Protein AF-A0A2P6WB88-F1 (afdb_monomer_lite)

Secondary structure (DSSP, 8-state):
--SSSPPEEEEEEEETTEEEEEEE---S-GGGHHHHHHHHHHHHHHHHHHTT---PPP-----------SSSSTTSS-----------

Foldseek 3Di:
DDPVVPKDKDFDDDDPQDTDIDIDDDDPDPVCVVVVVVVVVVVVVVVCVVVVNDDDDDDDDDDDPPPDDPPPPPPPPDDDDDPDDDDD

Sequence (88 aa):
VLDHPKPRVRFQEFGDYSLKYELFTWIPKPIERIRARHKINRSVFKKFKEEGVEIPYPQSVLHQAHLMEKGQKDLKDSEPEDQVDNPN

Structure (mmCIF, N/CA/C/O backbone):
data_AF-A0A2P6WB88-F1
#
_entry.id   AF-A0A2P6WB88-F1
#
loop_
_atom_site.group_PDB
_atom_site.id
_atom_site.type_symbol
_atom_site.label_atom_id
_atom_site.label_alt_id
_atom_site.label_comp_id
_atom_site.label_asym_id
_atom_site.label_entity_id
_atom_site.label_seq_id
_atom_site.pdbx_PDB_ins_code
_atom_site.Cartn_x
_atom_site.Cartn_y
_atom_site.Cartn_z
_atom_site.occupancy
_atom_site.B_iso_or_equiv
_atom_site.auth_seq_id
_atom_site.auth_comp_id
_atom_site.auth_asym_id
_atom_site.auth_atom_id
_atom_site.pdbx_PDB_model_num
ATOM 1 N N . VAL A 1 1 ? 3.341 -3.629 -15.147 1.00 78.44 1 VAL A N 1
ATOM 2 C CA . VAL A 1 1 ? 3.769 -4.724 -14.250 1.00 78.44 1 VAL A CA 1
ATOM 3 C C . VAL A 1 1 ? 3.935 -5.942 -15.127 1.00 78.44 1 VAL A C 1
ATOM 5 O O . VAL A 1 1 ? 3.185 -6.038 -16.089 1.00 78.44 1 VAL A O 1
ATOM 8 N N . LEU A 1 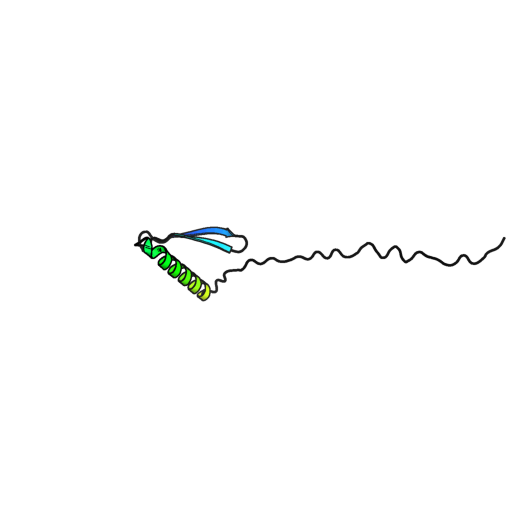2 ? 4.949 -6.764 -14.879 1.00 83.00 2 LEU A N 1
ATOM 9 C CA . LEU A 1 2 ? 5.167 -7.993 -15.637 1.00 83.00 2 LEU A CA 1
ATOM 10 C C . LEU A 1 2 ? 4.305 -9.125 -15.077 1.00 83.00 2 LEU A C 1
ATOM 12 O O . LEU A 1 2 ? 4.135 -9.221 -13.861 1.00 83.00 2 LEU A O 1
ATOM 16 N N . ASP A 1 3 ? 3.814 -9.985 -15.964 1.00 82.88 3 ASP A N 1
ATOM 17 C CA . ASP A 1 3 ? 3.058 -11.188 -15.590 1.00 82.88 3 ASP A CA 1
ATOM 18 C C . ASP A 1 3 ? 3.981 -12.334 -15.159 1.00 82.88 3 ASP A C 1
ATOM 20 O O . ASP A 1 3 ? 3.586 -13.214 -14.395 1.00 82.88 3 ASP A O 1
ATOM 24 N N . HIS A 1 4 ? 5.241 -12.284 -15.600 1.00 84.25 4 HIS A N 1
ATOM 25 C CA . HIS A 1 4 ? 6.296 -13.212 -15.222 1.00 84.25 4 HIS A CA 1
ATOM 26 C C . HIS A 1 4 ? 7.537 -12.431 -14.761 1.00 84.25 4 HIS A C 1
ATOM 28 O O . HIS A 1 4 ? 8.068 -11.630 -15.534 1.00 84.25 4 HIS A O 1
ATOM 34 N N . PRO A 1 5 ? 8.018 -12.643 -13.523 1.00 88.75 5 PRO A N 1
ATOM 35 C CA . PRO A 1 5 ? 7.418 -13.466 -12.469 1.00 88.75 5 PRO A CA 1
ATOM 36 C C . PRO A 1 5 ? 6.071 -12.905 -11.987 1.00 88.75 5 PRO A C 1
ATOM 38 O O . PRO A 1 5 ? 5.878 -11.689 -11.947 1.00 88.75 5 PRO A O 1
ATOM 41 N N . LYS A 1 6 ? 5.157 -13.797 -11.583 1.00 91.06 6 LYS A N 1
ATOM 42 C CA . LYS A 1 6 ? 3.801 -13.416 -11.169 1.00 91.06 6 LYS A CA 1
ATOM 43 C C . LYS A 1 6 ? 3.843 -12.474 -9.957 1.00 91.06 6 LYS A C 1
ATOM 45 O O . LYS A 1 6 ? 4.553 -12.779 -8.993 1.00 91.06 6 LYS A O 1
ATOM 50 N N . PRO A 1 7 ? 3.076 -11.368 -9.964 1.00 94.19 7 PRO A N 1
ATOM 51 C CA . PRO A 1 7 ? 2.854 -10.544 -8.783 1.00 94.19 7 PRO A CA 1
ATOM 52 C C . PRO A 1 7 ? 2.394 -11.371 -7.583 1.00 94.19 7 PRO A C 1
ATOM 54 O O . PRO A 1 7 ? 1.570 -12.277 -7.721 1.00 94.19 7 PRO A O 1
ATOM 57 N N . ARG A 1 8 ? 2.909 -11.051 -6.396 1.00 95.19 8 ARG A N 1
ATOM 58 C CA . ARG A 1 8 ? 2.564 -11.747 -5.151 1.00 95.19 8 ARG A CA 1
ATOM 59 C C . ARG A 1 8 ? 2.072 -10.749 -4.123 1.00 95.19 8 ARG A C 1
ATOM 61 O O . ARG A 1 8 ? 2.713 -9.725 -3.913 1.00 95.19 8 ARG A O 1
ATOM 68 N N . VAL A 1 9 ? 0.972 -11.083 -3.464 1.00 95.69 9 VAL A N 1
ATOM 69 C CA . VAL A 1 9 ? 0.464 -10.353 -2.302 1.00 95.69 9 VAL A CA 1
ATOM 70 C C . VAL A 1 9 ? 0.575 -11.260 -1.090 1.00 95.69 9 VAL A C 1
ATOM 72 O O . VAL A 1 9 ? 0.307 -12.458 -1.190 1.00 95.69 9 VAL A O 1
ATOM 75 N N . ARG A 1 10 ? 0.983 -10.699 0.044 1.00 96.44 10 ARG A N 1
ATOM 76 C CA . ARG A 1 10 ? 1.056 -11.415 1.314 1.00 96.44 10 ARG A CA 1
ATOM 77 C C . ARG A 1 10 ? 0.474 -10.553 2.425 1.00 96.44 10 ARG A C 1
ATOM 79 O O . ARG A 1 10 ? 0.831 -9.384 2.532 1.00 96.44 10 ARG A O 1
ATOM 86 N N . PHE A 1 11 ? -0.396 -11.141 3.240 1.00 96.38 11 PHE A N 1
ATOM 87 C CA . PHE A 1 11 ? -0.777 -10.562 4.525 1.00 96.38 11 PHE A CA 1
ATOM 88 C C . PHE A 1 11 ? 0.408 -10.677 5.482 1.00 96.38 11 PHE A C 1
ATOM 90 O O . PHE A 1 11 ? 0.973 -11.761 5.629 1.00 96.38 11 PHE A O 1
ATOM 97 N N . GLN A 1 12 ? 0.813 -9.557 6.067 1.00 95.38 12 GLN A N 1
ATOM 98 C CA . GLN A 1 12 ? 1.958 -9.496 6.960 1.00 95.38 12 GLN A CA 1
ATOM 99 C C . GLN A 1 12 ? 1.507 -9.646 8.411 1.00 95.38 12 GLN A C 1
ATOM 101 O O . GLN A 1 12 ? 1.913 -10.589 9.080 1.00 95.38 12 GLN A O 1
ATOM 106 N N . GLU A 1 13 ? 0.659 -8.731 8.878 1.00 96.12 13 GLU A N 1
ATOM 107 C CA . GLU A 1 13 ? 0.214 -8.662 10.270 1.00 96.12 13 GLU A CA 1
ATOM 108 C C . GLU A 1 13 ? -1.015 -7.755 10.423 1.00 96.12 13 GLU A C 1
ATOM 110 O O . GLU A 1 13 ? -1.354 -6.961 9.534 1.00 96.12 13 GLU A O 1
ATOM 115 N N . PHE A 1 14 ? -1.650 -7.843 11.591 1.00 93.81 14 PHE A N 1
ATOM 116 C CA . PHE A 1 14 ? -2.569 -6.819 12.077 1.00 93.81 14 PHE A CA 1
ATOM 117 C C . PHE A 1 14 ? -1.745 -5.650 12.635 1.00 93.81 14 PHE A C 1
ATOM 119 O O . PHE A 1 14 ? -0.888 -5.853 13.490 1.00 93.81 14 PHE A O 1
ATOM 126 N N . GLY A 1 15 ? -1.978 -4.439 12.134 1.00 88.50 15 GLY A N 1
ATOM 127 C CA . GLY A 1 15 ? -1.479 -3.204 12.736 1.00 88.50 15 GLY A CA 1
ATOM 128 C C . GLY A 1 15 ? -2.538 -2.561 13.630 1.00 88.50 15 GLY A C 1
ATOM 129 O O . GLY A 1 15 ? -3.714 -2.898 13.523 1.00 88.50 15 GLY A O 1
ATOM 130 N N . ASP A 1 16 ? -2.128 -1.582 14.438 1.00 85.19 16 ASP A N 1
ATOM 131 C CA . ASP A 1 16 ? -2.959 -0.939 15.474 1.00 85.19 16 ASP A CA 1
ATOM 132 C C . ASP A 1 16 ? -4.357 -0.517 14.994 1.00 85.19 16 ASP A C 1
ATOM 134 O O . ASP A 1 16 ? -5.341 -0.675 15.708 1.00 85.19 16 ASP A O 1
ATOM 138 N N . TYR A 1 17 ? -4.450 -0.040 13.750 1.00 87.00 17 TYR A N 1
ATOM 139 C CA . TYR A 1 17 ? -5.708 0.311 13.090 1.00 87.00 17 TYR A CA 1
ATOM 140 C C . TYR A 1 17 ? -5.710 -0.132 11.622 1.00 87.00 17 TYR A C 1
ATOM 142 O O . TYR A 1 17 ? -6.226 0.575 10.771 1.00 87.00 17 TYR A O 1
ATOM 150 N N . SER A 1 18 ? -5.044 -1.231 11.249 1.00 88.88 18 SER A N 1
ATOM 151 C CA . SER A 1 18 ? -4.946 -1.612 9.826 1.00 88.88 18 SER A CA 1
ATOM 152 C C . SER A 1 18 ? -4.637 -3.089 9.598 1.00 88.88 18 SER A C 1
ATOM 154 O O . SER A 1 18 ? -4.097 -3.767 10.464 1.00 88.88 18 SER A O 1
ATOM 156 N N . LEU A 1 19 ? -4.919 -3.584 8.392 1.00 91.19 19 LEU A N 1
ATOM 157 C CA . LEU A 1 19 ? -4.376 -4.851 7.899 1.00 91.19 19 LEU A CA 1
ATOM 158 C C . LEU A 1 19 ? -3.172 -4.553 7.008 1.00 91.19 19 LEU A C 1
ATOM 160 O O . LEU A 1 19 ? -3.314 -3.878 5.984 1.00 91.19 19 LEU A O 1
ATOM 164 N N . LYS A 1 20 ? -1.986 -5.051 7.369 1.00 93.50 20 LYS A N 1
ATOM 165 C CA . LYS A 1 20 ? -0.775 -4.808 6.579 1.00 93.50 20 LYS A CA 1
ATOM 166 C C . LYS A 1 20 ? -0.615 -5.879 5.508 1.00 93.50 20 LYS A C 1
ATOM 168 O O . LYS A 1 20 ? -0.502 -7.066 5.808 1.00 93.50 20 LYS A O 1
ATOM 173 N N . TYR A 1 21 ? -0.565 -5.441 4.254 1.00 94.81 21 TYR A N 1
ATOM 174 C CA . TYR A 1 21 ? -0.287 -6.287 3.098 1.00 94.81 21 TYR A CA 1
ATOM 175 C C . TYR A 1 21 ? 0.964 -5.807 2.367 1.00 94.81 21 TYR A C 1
ATOM 177 O O . TYR A 1 21 ? 1.144 -4.611 2.134 1.00 94.81 21 TYR A O 1
ATOM 185 N N . GLU A 1 22 ? 1.785 -6.753 1.927 1.00 95.25 22 GLU A N 1
ATOM 186 C CA . GLU A 1 22 ? 2.914 -6.504 1.036 1.00 95.25 22 GLU A CA 1
ATOM 187 C C . GLU A 1 22 ? 2.576 -6.961 -0.382 1.00 95.25 22 GLU A C 1
ATOM 189 O O . GLU A 1 22 ? 2.103 -8.080 -0.590 1.00 95.25 22 GLU A O 1
ATOM 194 N N . LEU A 1 23 ? 2.864 -6.108 -1.367 1.00 95.12 23 LEU A N 1
ATOM 195 C CA . LEU A 1 23 ? 2.719 -6.414 -2.787 1.00 95.12 23 LEU A CA 1
ATOM 196 C C . LEU A 1 23 ? 4.097 -6.419 -3.461 1.00 95.12 23 LEU A C 1
ATOM 198 O O . LEU A 1 23 ? 4.736 -5.380 -3.630 1.00 95.12 23 LEU A O 1
ATOM 202 N N . PHE A 1 24 ? 4.516 -7.596 -3.913 1.00 94.50 24 PHE A N 1
ATOM 203 C CA . PHE A 1 24 ? 5.727 -7.806 -4.696 1.00 94.50 24 PHE A CA 1
ATOM 204 C C . PHE A 1 24 ? 5.374 -7.856 -6.180 1.00 94.50 24 PHE A C 1
ATOM 206 O O . PHE A 1 24 ? 4.609 -8.714 -6.622 1.00 94.50 24 PHE A O 1
ATOM 213 N N . THR A 1 25 ? 5.945 -6.940 -6.963 1.00 94.06 25 THR A N 1
ATOM 214 C CA . THR A 1 25 ? 5.757 -6.891 -8.418 1.00 94.06 25 THR A CA 1
ATOM 215 C C . THR A 1 25 ? 7.071 -6.678 -9.142 1.00 94.06 25 THR A C 1
ATOM 217 O O . THR A 1 25 ? 7.995 -6.057 -8.613 1.00 94.06 25 THR A O 1
ATOM 220 N N . TRP A 1 26 ? 7.120 -7.154 -10.382 1.00 93.88 26 TRP A N 1
ATOM 221 C CA . TRP A 1 26 ? 8.250 -6.957 -11.276 1.00 93.88 26 TRP A CA 1
ATOM 222 C C . TRP A 1 26 ? 7.917 -5.892 -12.317 1.00 93.88 26 TRP A C 1
ATOM 224 O O . TRP A 1 26 ? 6.803 -5.822 -12.850 1.00 93.88 26 TRP A O 1
ATOM 234 N N . ILE A 1 27 ? 8.894 -5.030 -12.581 1.00 93.69 27 ILE A N 1
ATOM 235 C CA . ILE A 1 27 ? 8.801 -3.953 -13.566 1.00 93.69 27 ILE A CA 1
ATOM 236 C C . ILE A 1 27 ? 9.878 -4.156 -14.634 1.00 93.69 27 ILE A C 1
ATOM 238 O O . ILE A 1 27 ? 10.971 -4.610 -14.298 1.00 93.69 27 ILE A O 1
ATOM 242 N N . PRO A 1 28 ? 9.598 -3.809 -15.900 1.00 8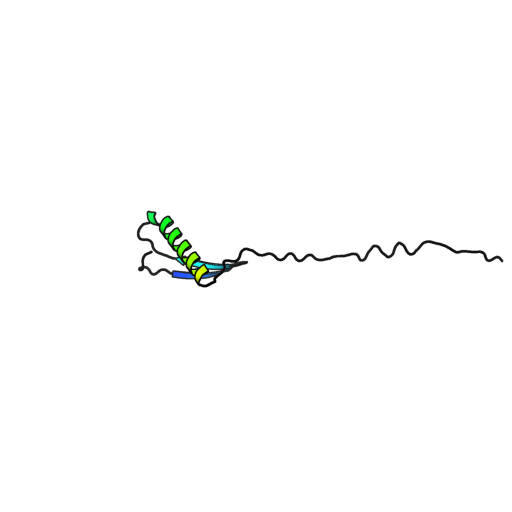9.44 28 PRO A N 1
ATOM 243 C CA . PRO A 1 28 ? 10.528 -4.054 -17.001 1.00 89.44 28 PRO A CA 1
ATOM 244 C C . PRO A 1 28 ? 11.802 -3.212 -16.897 1.00 89.44 28 PRO A C 1
ATOM 246 O O . PRO A 1 28 ? 12.880 -3.679 -17.247 1.00 89.44 28 PRO A O 1
ATOM 249 N N . LYS A 1 29 ? 11.690 -1.963 -16.429 1.00 93.69 29 LYS A N 1
ATOM 250 C CA . LYS A 1 29 ? 12.814 -1.027 -16.329 1.00 93.69 29 LYS A CA 1
ATOM 251 C C . LYS A 1 29 ? 12.817 -0.335 -14.966 1.00 93.69 29 LYS A C 1
ATOM 253 O O . LYS A 1 29 ? 11.771 0.175 -14.558 1.00 93.69 29 LYS A O 1
ATOM 258 N N . PRO A 1 30 ? 13.971 -0.223 -14.283 1.00 91.62 30 PRO A N 1
ATOM 259 C CA . PRO A 1 30 ? 14.060 0.454 -12.988 1.00 91.62 30 PRO A CA 1
ATOM 260 C C . PRO A 1 30 ? 13.560 1.903 -13.008 1.00 91.62 30 PRO A C 1
ATOM 262 O O . PRO A 1 30 ? 12.937 2.346 -12.045 1.00 91.62 30 PRO A O 1
ATOM 265 N N . ILE A 1 31 ? 13.766 2.621 -14.118 1.00 96.00 31 ILE A N 1
ATOM 266 C CA . ILE A 1 31 ? 13.348 4.023 -14.266 1.00 96.00 31 ILE A CA 1
ATOM 267 C C . ILE A 1 31 ? 11.823 4.207 -14.232 1.00 96.00 31 ILE A C 1
ATOM 269 O O . ILE A 1 31 ? 11.322 5.271 -13.882 1.00 96.00 31 ILE A O 1
ATOM 273 N N . GLU A 1 32 ? 11.056 3.153 -14.518 1.00 93.94 32 GLU A N 1
ATOM 274 C CA . GLU A 1 32 ? 9.593 3.190 -14.485 1.00 93.94 32 GLU A CA 1
ATOM 275 C C . GLU A 1 32 ? 9.016 2.937 -13.087 1.00 93.94 32 GLU A C 1
ATOM 277 O O . GLU A 1 32 ? 7.800 3.031 -12.902 1.00 93.94 32 GLU A O 1
ATOM 282 N N . ARG A 1 33 ? 9.858 2.640 -12.086 1.00 94.44 33 ARG A N 1
ATOM 283 C CA . ARG A 1 33 ? 9.436 2.248 -10.731 1.00 94.44 33 ARG A CA 1
ATOM 284 C C . ARG A 1 33 ? 8.432 3.216 -10.119 1.00 94.44 33 ARG A C 1
ATOM 286 O O . ARG A 1 33 ? 7.405 2.778 -9.603 1.00 94.44 33 ARG A O 1
ATOM 293 N N . ILE A 1 34 ? 8.704 4.518 -10.192 1.00 96.00 34 ILE A N 1
ATOM 294 C CA . ILE A 1 34 ? 7.842 5.554 -9.604 1.00 96.00 34 ILE A CA 1
ATOM 295 C C . ILE A 1 34 ? 6.468 5.545 -10.284 1.00 96.00 34 ILE A C 1
ATOM 297 O O . ILE A 1 34 ? 5.434 5.493 -9.616 1.00 96.00 34 ILE A O 1
ATOM 301 N N . ARG A 1 35 ? 6.450 5.518 -11.622 1.00 95.50 35 ARG A N 1
ATOM 302 C CA . ARG A 1 35 ? 5.212 5.512 -12.411 1.00 95.50 35 ARG A CA 1
ATOM 303 C C . ARG A 1 35 ? 4.406 4.235 -12.185 1.00 95.50 35 ARG A C 1
ATOM 305 O O . ARG A 1 35 ? 3.183 4.305 -12.070 1.00 95.50 35 ARG A O 1
ATOM 312 N N . ALA A 1 36 ? 5.074 3.086 -12.111 1.00 95.06 36 ALA A N 1
ATOM 313 C CA . ALA A 1 36 ? 4.445 1.806 -11.814 1.00 95.06 36 ALA A CA 1
ATOM 314 C C . ALA A 1 36 ? 3.809 1.817 -10.418 1.00 95.06 36 ALA A C 1
ATOM 316 O O . ALA A 1 36 ? 2.621 1.527 -10.302 1.00 95.06 36 ALA A O 1
ATOM 317 N N . ARG A 1 37 ? 4.550 2.246 -9.385 1.00 95.38 37 ARG A N 1
ATOM 318 C CA . ARG A 1 37 ? 4.040 2.358 -8.009 1.00 95.38 37 ARG A CA 1
ATOM 319 C C . ARG A 1 37 ? 2.824 3.276 -7.927 1.00 95.38 37 ARG A C 1
ATOM 321 O O . ARG A 1 37 ? 1.816 2.896 -7.342 1.00 95.38 37 ARG A O 1
ATOM 328 N N . HIS A 1 38 ? 2.887 4.448 -8.555 1.00 96.75 38 HIS A N 1
ATOM 329 C CA . HIS A 1 38 ? 1.764 5.382 -8.580 1.00 96.75 38 HIS A CA 1
ATOM 330 C C . HIS A 1 38 ? 0.517 4.768 -9.237 1.00 96.75 38 HIS A C 1
ATOM 332 O O . HIS A 1 38 ? -0.577 4.849 -8.681 1.00 96.75 38 HIS A O 1
ATOM 338 N N . LYS A 1 39 ? 0.672 4.115 -10.398 1.00 95.94 39 LYS A N 1
ATOM 339 C CA . LYS A 1 39 ? -0.444 3.446 -11.087 1.00 95.94 39 LYS A CA 1
ATOM 340 C C . LYS A 1 39 ? -1.061 2.340 -10.232 1.00 95.94 39 LYS A C 1
ATOM 342 O O . LYS A 1 39 ? -2.282 2.295 -10.115 1.00 95.94 39 LYS 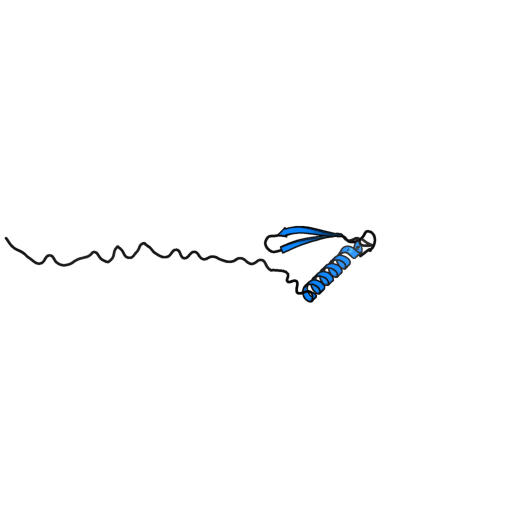A O 1
ATOM 347 N N . ILE A 1 40 ? -0.226 1.498 -9.623 1.00 95.38 40 ILE A N 1
ATOM 348 C CA . ILE A 1 40 ? -0.667 0.414 -8.739 1.00 95.38 40 ILE A CA 1
ATOM 349 C C . ILE A 1 40 ? -1.450 0.994 -7.561 1.00 95.38 40 ILE A C 1
ATOM 351 O O . ILE A 1 40 ? -2.619 0.661 -7.397 1.00 95.38 40 ILE A O 1
ATOM 355 N N . ASN A 1 41 ? -0.867 1.925 -6.803 1.00 95.44 41 ASN A N 1
ATOM 356 C CA . ASN A 1 41 ? -1.517 2.507 -5.627 1.00 95.44 41 ASN A CA 1
ATOM 357 C C . ASN A 1 41 ? -2.853 3.168 -5.975 1.00 95.44 41 ASN A C 1
ATOM 359 O O . ASN A 1 41 ? -3.842 2.966 -5.277 1.00 95.44 41 ASN A O 1
ATOM 363 N N . ARG A 1 42 ? -2.910 3.911 -7.088 1.00 96.56 42 ARG A N 1
ATOM 364 C CA . ARG A 1 42 ? -4.153 4.539 -7.545 1.00 96.56 42 ARG A CA 1
ATOM 365 C C . ARG A 1 42 ? -5.208 3.504 -7.938 1.00 96.56 42 ARG A C 1
ATOM 367 O O . ARG A 1 42 ? -6.382 3.708 -7.646 1.00 96.56 42 ARG A O 1
ATOM 374 N N . SER A 1 43 ? -4.805 2.408 -8.586 1.00 95.81 43 SER A N 1
ATOM 375 C CA . SER A 1 43 ? -5.723 1.319 -8.940 1.00 95.81 43 SER A CA 1
ATOM 376 C C . SER A 1 43 ? -6.258 0.585 -7.711 1.00 95.81 43 SER A C 1
ATOM 378 O O . SER A 1 43 ? -7.459 0.351 -7.636 1.00 95.81 43 SER A O 1
ATOM 380 N N . VAL A 1 44 ? -5.400 0.313 -6.721 1.00 94.75 44 VAL A N 1
ATOM 381 C CA . VAL A 1 44 ? -5.787 -0.311 -5.449 1.00 94.75 44 VAL A CA 1
ATOM 382 C C . VAL A 1 44 ? -6.767 0.588 -4.707 1.00 94.75 44 VAL A C 1
ATOM 384 O O . VAL A 1 44 ? -7.845 0.137 -4.348 1.00 94.75 44 VAL A O 1
ATOM 387 N N . PHE A 1 45 ? -6.449 1.877 -4.567 1.00 94.19 45 PHE A N 1
ATOM 388 C CA . PHE A 1 45 ? -7.329 2.842 -3.911 1.00 94.19 45 PHE A CA 1
ATOM 389 C C . PHE A 1 45 ? -8.698 2.948 -4.594 1.00 94.19 45 PHE A C 1
ATOM 391 O O . PHE A 1 45 ? -9.730 2.924 -3.929 1.00 94.19 45 PHE A O 1
ATOM 398 N N . LYS A 1 46 ? -8.720 3.028 -5.932 1.00 96.06 46 LYS A N 1
ATOM 399 C CA . LYS A 1 46 ? -9.974 3.057 -6.693 1.00 96.06 46 LYS A CA 1
ATOM 400 C C . LYS A 1 46 ? -10.789 1.784 -6.454 1.00 96.06 46 LYS A C 1
ATOM 402 O O . LYS A 1 46 ? -11.982 1.886 -6.199 1.00 96.06 46 LYS A O 1
ATOM 407 N N . LYS A 1 47 ? -10.146 0.613 -6.494 1.00 96.56 47 LYS A N 1
ATOM 408 C CA . LYS A 1 47 ? -10.831 -0.666 -6.300 1.00 96.56 47 LYS A CA 1
ATOM 409 C C . LYS A 1 47 ? -11.344 -0.835 -4.872 1.00 96.56 47 LYS A C 1
ATOM 411 O O . LYS A 1 47 ? -12.468 -1.270 -4.694 1.00 96.56 47 LYS A O 1
ATOM 416 N N . PHE A 1 48 ? -10.577 -0.414 -3.869 1.00 95.38 48 PHE A N 1
ATOM 417 C CA . PHE A 1 48 ? -11.037 -0.393 -2.479 1.00 95.38 48 PHE A CA 1
ATOM 418 C C . PHE A 1 48 ? -12.286 0.467 -2.322 1.00 95.38 48 PHE A C 1
ATOM 420 O O . PHE A 1 48 ? -13.265 0.010 -1.746 1.00 95.38 48 PHE A O 1
ATOM 427 N N . LYS A 1 49 ? -12.301 1.658 -2.929 1.00 94.62 49 LYS A N 1
ATOM 428 C CA . LYS A 1 49 ? -13.483 2.521 -2.913 1.00 94.62 49 LYS A CA 1
ATOM 429 C C . LYS A 1 49 ? -14.700 1.880 -3.592 1.00 94.62 49 LYS A C 1
ATOM 431 O O . LYS A 1 49 ? -15.805 2.018 -3.085 1.00 94.62 49 LYS A O 1
ATOM 436 N N . GLU A 1 50 ? -14.509 1.208 -4.728 1.00 96.94 50 GLU A N 1
ATOM 437 C CA . GLU A 1 50 ? -15.584 0.496 -5.441 1.00 96.94 50 GLU A CA 1
ATOM 438 C C . GLU A 1 50 ? -16.163 -0.667 -4.627 1.00 96.94 50 GLU A C 1
ATOM 440 O O . GLU A 1 50 ? -17.370 -0.875 -4.645 1.00 96.94 50 GLU A O 1
ATOM 445 N N . GLU A 1 51 ? -15.316 -1.396 -3.902 1.00 96.94 51 GLU A N 1
ATOM 446 C CA . GLU A 1 51 ? -15.714 -2.535 -3.063 1.00 96.94 51 GLU A CA 1
ATOM 447 C C . GLU A 1 51 ? -16.161 -2.115 -1.647 1.00 96.94 51 GLU A C 1
ATOM 449 O O . GLU A 1 51 ? -16.433 -2.968 -0.807 1.00 96.94 51 GLU A O 1
ATOM 454 N N . GLY A 1 52 ? -16.210 -0.811 -1.345 1.00 95.38 52 GLY A N 1
ATOM 455 C CA . GLY A 1 52 ? -16.588 -0.308 -0.019 1.00 95.38 52 GLY A CA 1
ATOM 456 C C . GLY A 1 52 ? -15.554 -0.569 1.084 1.00 95.38 52 GLY A C 1
ATOM 457 O O . GLY A 1 52 ? -15.884 -0.501 2.265 1.00 95.38 52 GLY A O 1
ATOM 458 N N . VAL A 1 53 ? -14.301 -0.858 0.725 1.00 93.31 53 VAL A N 1
ATOM 459 C CA . VAL A 1 53 ? -13.190 -1.004 1.674 1.00 93.31 53 VAL A CA 1
ATOM 460 C C . VAL A 1 53 ? -12.707 0.386 2.087 1.00 93.31 53 VAL A C 1
ATOM 462 O O . VAL A 1 53 ? -12.040 1.087 1.321 1.00 93.31 53 VAL A O 1
ATOM 465 N N . GLU A 1 54 ? -13.041 0.785 3.311 1.00 87.81 54 GLU A N 1
ATOM 466 C CA . GLU A 1 54 ? -12.570 2.028 3.918 1.00 87.81 54 GLU A CA 1
ATOM 467 C C . GLU A 1 54 ? -11.175 1.844 4.534 1.00 87.81 54 GLU A C 1
ATOM 469 O O . GLU A 1 54 ? -10.884 0.825 5.162 1.00 87.81 54 GLU A O 1
ATOM 474 N N . ILE A 1 55 ? -10.292 2.831 4.343 1.00 85.06 55 ILE A N 1
ATOM 475 C CA . ILE A 1 55 ? -8.988 2.867 5.012 1.00 85.06 55 ILE A CA 1
ATOM 476 C C . ILE A 1 55 ? -9.174 3.663 6.306 1.00 85.06 55 ILE A C 1
ATOM 478 O O . ILE A 1 55 ? -9.360 4.880 6.228 1.00 85.06 55 ILE A O 1
ATOM 482 N N . PRO A 1 56 ? -9.133 3.009 7.475 1.00 83.44 56 PRO A N 1
ATOM 483 C CA . PRO A 1 56 ? -9.389 3.676 8.742 1.00 83.44 56 PRO A CA 1
ATOM 484 C C . PRO A 1 56 ? -8.290 4.695 9.062 1.00 83.44 56 PRO A C 1
ATOM 486 O O . PRO A 1 56 ? -7.096 4.452 8.865 1.00 83.44 56 PRO A O 1
ATOM 489 N N . TYR A 1 57 ? -8.704 5.834 9.608 1.00 80.31 57 TYR A N 1
ATOM 490 C CA . TYR A 1 57 ? -7.803 6.725 10.330 1.00 80.31 57 TYR A CA 1
ATOM 491 C C . TYR A 1 57 ? -7.581 6.181 11.749 1.00 80.31 57 TYR A C 1
ATOM 493 O O . TYR A 1 57 ? -8.486 5.542 12.289 1.00 80.31 57 TYR A O 1
ATOM 501 N N . PRO A 1 58 ? -6.421 6.431 12.382 1.00 82.25 58 PRO A N 1
ATOM 502 C CA . PRO A 1 58 ? -6.232 6.103 13.791 1.00 82.25 58 PRO A CA 1
ATOM 503 C C . PRO A 1 58 ? -7.322 6.764 14.641 1.00 82.25 58 PRO A C 1
ATOM 505 O O . PRO A 1 58 ? -7.488 7.985 14.594 1.00 82.25 58 PRO A O 1
ATOM 508 N N . GLN A 1 59 ? -8.069 5.966 15.401 1.00 75.00 59 GLN A N 1
ATOM 509 C CA . GLN A 1 59 ? -9.116 6.448 16.298 1.00 75.00 59 GLN A CA 1
ATOM 510 C C . GLN A 1 59 ? -8.753 6.084 17.732 1.00 75.00 59 GLN A C 1
ATOM 512 O O . GLN A 1 59 ? -8.576 4.913 18.049 1.00 75.00 59 GLN A O 1
ATOM 517 N N . SER A 1 60 ? -8.691 7.084 18.607 1.00 80.88 60 SER A N 1
ATOM 518 C CA . SER A 1 60 ? -8.500 6.879 20.042 1.00 80.88 60 SER A CA 1
ATOM 519 C C . SER A 1 60 ? -9.756 7.317 20.782 1.00 80.88 60 SER A C 1
ATOM 521 O O . SER A 1 60 ? -10.250 8.424 20.569 1.00 80.88 60 SER A O 1
ATOM 523 N N . VAL A 1 61 ? -10.261 6.466 21.673 1.00 82.56 61 VAL A N 1
ATOM 524 C CA . VAL A 1 61 ? -11.364 6.818 22.574 1.00 82.56 61 VAL A CA 1
ATOM 525 C C . VAL A 1 61 ? -10.771 7.363 23.869 1.00 82.56 61 VAL A C 1
ATOM 527 O O . VAL A 1 61 ? -10.043 6.656 24.565 1.00 82.56 61 VAL A O 1
ATOM 530 N N . LEU A 1 62 ? -11.077 8.618 24.205 1.00 85.75 62 LEU A N 1
ATOM 531 C CA . LEU A 1 62 ? -10.701 9.196 25.493 1.00 85.75 62 LEU A CA 1
ATOM 532 C C . LEU A 1 62 ? -11.717 8.761 26.553 1.00 85.75 62 LEU A C 1
ATOM 534 O O . LEU A 1 62 ? -12.860 9.213 26.544 1.00 85.75 62 LEU A O 1
ATOM 538 N N . HIS A 1 63 ? -11.301 7.899 27.479 1.00 82.81 63 HIS A N 1
ATOM 539 C CA . HIS A 1 63 ? -12.108 7.596 28.655 1.00 82.81 63 HIS A CA 1
ATOM 540 C C . HIS A 1 63 ? -11.795 8.610 29.758 1.00 82.81 63 HIS A C 1
ATOM 542 O O . HIS A 1 63 ? -10.738 8.557 30.385 1.00 82.81 63 HIS A O 1
ATOM 548 N N . GLN A 1 64 ? -12.700 9.564 29.977 1.00 80.62 64 GLN A N 1
ATOM 549 C CA . GLN A 1 64 ? -12.558 10.536 31.053 1.00 80.62 64 GLN A CA 1
ATOM 550 C C . GLN A 1 64 ? -13.051 9.899 32.357 1.00 80.62 64 GLN A C 1
ATOM 552 O O . GLN A 1 64 ? -14.252 9.783 32.591 1.00 80.62 64 GLN A O 1
ATOM 557 N N . ALA A 1 65 ? -12.116 9.455 33.199 1.00 75.38 65 ALA A N 1
ATOM 558 C CA . ALA A 1 65 ? -12.441 8.992 34.540 1.00 75.38 65 ALA A CA 1
ATOM 559 C C . ALA A 1 65 ? -12.933 10.189 35.368 1.00 75.38 65 ALA A C 1
ATOM 561 O O . ALA A 1 65 ? -12.162 11.080 35.725 1.00 75.38 65 ALA A O 1
ATOM 562 N N . HIS A 1 66 ? -14.233 10.229 35.647 1.00 68.94 66 HIS A N 1
ATOM 563 C CA . HIS A 1 66 ? -14.828 11.216 36.536 1.00 68.94 66 HIS A CA 1
ATOM 564 C C . HIS A 1 66 ? -14.541 10.816 37.986 1.00 68.94 66 HIS A C 1
ATOM 566 O O . HIS A 1 66 ? -15.314 10.104 38.622 1.00 68.94 66 HIS A O 1
ATOM 572 N N . LEU A 1 67 ? -13.392 11.241 38.505 1.00 66.62 67 LEU A N 1
ATOM 573 C CA . LEU A 1 67 ? -13.127 11.212 39.938 1.00 66.62 67 LEU A CA 1
ATOM 574 C C . LEU A 1 67 ? -13.733 12.482 40.543 1.00 66.62 67 LEU A C 1
ATOM 576 O O . LEU A 1 67 ? -13.042 13.489 40.669 1.00 66.62 67 LEU A O 1
ATOM 580 N N . MET A 1 68 ? -15.027 12.456 40.876 1.00 56.06 68 MET A N 1
ATOM 581 C CA . MET A 1 68 ? -15.620 13.509 41.704 1.00 56.06 68 MET A CA 1
ATOM 582 C C . MET A 1 68 ? -15.762 13.092 43.165 1.00 56.06 68 MET A C 1
ATOM 584 O O . MET A 1 68 ? -16.423 12.116 43.510 1.00 56.06 68 MET A O 1
ATOM 588 N N . GLU A 1 69 ? -15.080 13.896 43.984 1.00 56.38 69 GLU A N 1
ATOM 589 C CA . GLU A 1 69 ? -15.564 14.516 45.219 1.00 56.38 69 GLU A CA 1
ATOM 590 C C . GLU A 1 69 ? -16.183 13.598 46.278 1.00 56.38 69 GLU A C 1
ATOM 592 O O . GLU A 1 69 ? -17.396 13.513 46.439 1.00 56.38 69 GLU A O 1
ATOM 597 N N . LYS A 1 70 ? -15.330 13.004 47.116 1.00 47.19 70 LYS A N 1
ATOM 598 C CA . LYS A 1 70 ? -15.745 12.419 48.402 1.00 47.19 70 LYS A CA 1
ATOM 599 C C . LYS A 1 70 ? -15.165 13.130 49.634 1.00 47.19 70 LYS A C 1
ATOM 601 O O . LYS A 1 70 ? -15.013 12.497 50.665 1.00 47.19 70 LYS A O 1
ATOM 606 N N . GLY A 1 71 ? -14.823 14.422 49.557 1.00 48.41 71 GLY A N 1
ATOM 607 C CA . GLY A 1 71 ? -14.010 15.048 50.617 1.00 48.41 71 GLY A CA 1
ATOM 608 C C . GLY A 1 71 ? -14.377 16.442 51.126 1.00 48.41 71 GLY A C 1
ATOM 609 O O . GLY A 1 71 ? -13.563 17.003 51.847 1.00 48.41 71 GLY A O 1
ATOM 610 N N . GLN A 1 72 ? -15.516 17.047 50.767 1.00 49.50 72 GLN A N 1
ATOM 611 C CA . GLN A 1 72 ? -15.798 18.443 51.176 1.00 49.50 72 GLN A CA 1
ATOM 612 C C . GLN A 1 72 ? -17.178 18.709 51.801 1.00 49.50 72 GLN A C 1
ATOM 614 O O . GLN A 1 72 ? -17.517 19.871 52.016 1.00 49.50 72 GLN A O 1
ATOM 619 N N . LYS A 1 73 ? -17.969 17.681 52.145 1.00 45.38 73 LYS A N 1
ATOM 620 C CA . LYS A 1 73 ? -19.249 17.886 52.857 1.00 45.38 73 LYS A CA 1
ATOM 621 C C . LYS A 1 73 ? -19.188 17.709 54.376 1.00 45.38 73 LYS A C 1
ATOM 623 O O . LYS A 1 73 ? -20.091 18.188 55.045 1.00 45.38 73 LYS A O 1
ATOM 628 N N . ASP A 1 74 ? -18.109 17.163 54.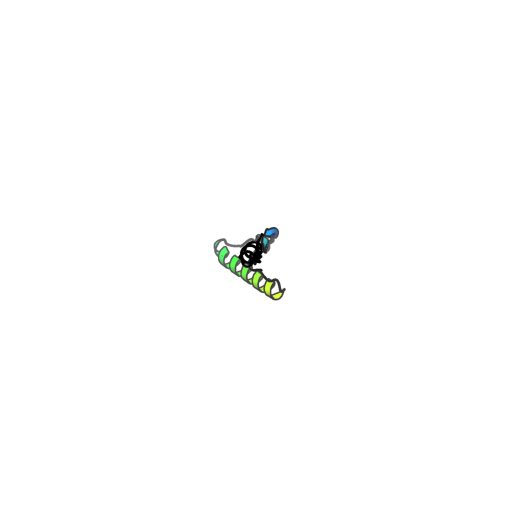929 1.00 49.75 74 ASP A N 1
ATOM 629 C CA . ASP A 1 74 ? -18.103 16.758 56.345 1.00 49.75 74 ASP A CA 1
ATOM 630 C C . ASP A 1 74 ? -17.601 17.851 57.314 1.00 49.75 74 ASP A C 1
ATOM 632 O O . ASP A 1 74 ? -17.521 17.610 58.512 1.00 49.75 74 ASP A O 1
ATOM 636 N N . LEU A 1 75 ? -17.258 19.055 56.825 1.00 49.59 75 LEU A N 1
ATOM 637 C CA . LEU A 1 75 ? -16.667 20.129 57.649 1.00 49.59 75 LEU A CA 1
ATOM 638 C C . LEU A 1 75 ? -17.565 21.370 57.827 1.00 49.59 75 LEU A C 1
ATOM 640 O O . LEU A 1 75 ? -17.105 22.372 58.360 1.00 49.59 75 LEU A O 1
ATOM 644 N N . LYS A 1 76 ? -18.827 21.352 57.371 1.00 47.22 76 LYS A N 1
ATOM 645 C CA . LYS A 1 76 ? -19.741 22.507 57.525 1.00 47.22 76 LYS A CA 1
ATOM 646 C C . LYS A 1 76 ? -20.933 22.292 58.460 1.00 47.22 76 LYS A C 1
ATOM 648 O O . LYS A 1 76 ? -21.615 23.268 58.742 1.00 47.22 76 LYS A O 1
ATOM 653 N N . ASP A 1 77 ? -21.128 21.086 58.993 1.00 48.53 77 ASP A N 1
ATOM 654 C CA . ASP A 1 77 ? -22.254 20.783 59.894 1.00 48.53 77 ASP A CA 1
ATOM 655 C C . ASP A 1 77 ? -21.883 20.843 61.391 1.00 48.53 77 ASP A C 1
ATOM 657 O O . ASP A 1 77 ? -22.666 20.432 62.243 1.00 48.53 77 ASP A O 1
ATOM 661 N N . SER A 1 78 ? -20.701 21.361 61.745 1.00 51.69 78 SER A N 1
ATOM 662 C CA . SER A 1 78 ? -20.285 21.504 63.144 1.00 51.69 78 SER A CA 1
ATOM 663 C C . SER A 1 78 ? -19.803 22.918 63.456 1.00 51.69 78 SER A C 1
ATOM 665 O O . SER A 1 78 ? -18.602 23.162 63.453 1.00 51.69 78 SER A O 1
ATOM 667 N N . GLU A 1 79 ? -20.738 23.835 63.705 1.00 51.38 79 GLU A N 1
ATOM 668 C CA . GLU A 1 79 ? -20.625 24.937 64.679 1.00 51.38 79 GLU A CA 1
ATOM 669 C C . GLU A 1 79 ? -21.915 25.783 64.670 1.00 51.38 79 GLU A C 1
ATOM 671 O O . GLU A 1 79 ? -22.502 25.956 63.601 1.00 51.38 79 GLU A O 1
ATOM 676 N N . PRO A 1 80 ? -22.276 26.470 65.769 1.00 57.66 80 PRO A N 1
ATOM 677 C CA . PRO A 1 80 ? -22.476 26.051 67.164 1.00 57.66 80 PRO A CA 1
ATOM 678 C C . PRO A 1 80 ? -23.927 26.435 67.601 1.00 57.66 80 PRO A C 1
ATOM 680 O O . PRO A 1 80 ? -24.777 26.550 66.731 1.00 57.66 80 PRO A O 1
ATOM 683 N N . GLU A 1 81 ? -24.203 26.667 68.898 1.00 46.22 81 GLU A N 1
ATOM 684 C CA . GLU A 1 81 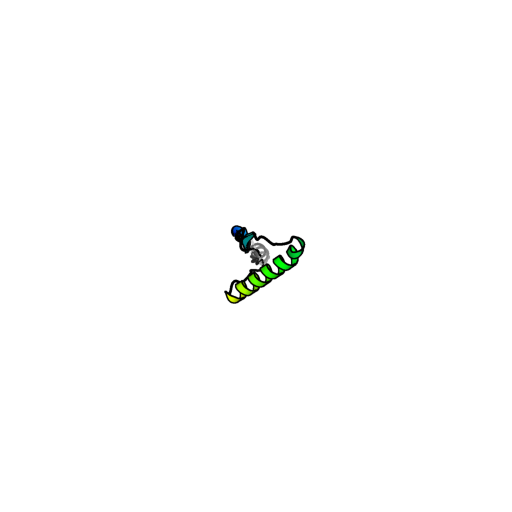? -25.507 27.059 69.519 1.00 46.22 81 GLU A CA 1
ATOM 685 C C . GLU A 1 81 ? -26.363 25.836 69.934 1.00 46.22 81 GLU A C 1
ATOM 687 O O . GLU A 1 81 ? -26.738 25.007 69.118 1.00 46.22 81 GLU A O 1
ATOM 692 N N . ASP A 1 82 ? -26.624 25.527 71.208 1.00 49.69 82 ASP A N 1
ATOM 693 C CA . ASP A 1 82 ? -26.960 26.383 72.344 1.00 49.69 82 ASP A CA 1
ATOM 694 C C . ASP A 1 82 ? -26.588 25.701 73.681 1.00 49.69 82 ASP A C 1
ATOM 696 O O . ASP A 1 82 ? -27.105 24.631 74.006 1.00 49.69 82 ASP A O 1
ATOM 700 N N . GLN A 1 83 ? -25.743 26.330 74.506 1.00 52.72 83 GLN A N 1
ATOM 701 C CA . GLN A 1 83 ? -25.740 26.092 75.959 1.00 52.72 83 GLN A CA 1
ATOM 702 C C . GLN A 1 83 ? -26.423 27.282 76.627 1.00 52.72 83 GLN A C 1
ATOM 704 O O . GLN A 1 83 ? -25.780 28.189 77.149 1.00 52.72 83 GLN A O 1
ATOM 709 N N . VAL A 1 84 ? -27.753 27.278 76.547 1.00 56.97 84 VAL A N 1
ATOM 710 C CA . VAL A 1 84 ? -28.6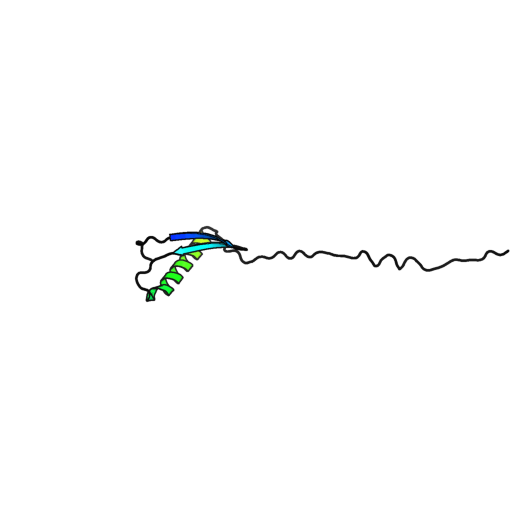13 28.105 77.390 1.00 56.97 84 VAL A CA 1
ATOM 711 C C . VAL A 1 84 ? -28.658 27.456 78.772 1.00 56.97 84 VAL A C 1
ATOM 713 O O . VAL A 1 84 ? -28.960 26.271 78.888 1.00 56.97 84 VAL A O 1
ATOM 716 N N . ASP A 1 85 ? -28.293 28.253 79.774 1.00 53.69 85 ASP A N 1
ATOM 717 C CA . ASP A 1 85 ? -28.561 28.145 81.210 1.00 53.69 85 ASP A CA 1
ATOM 718 C C . ASP A 1 85 ? -29.131 26.822 81.746 1.00 53.69 85 ASP A C 1
ATOM 720 O O . ASP A 1 85 ? -30.272 26.452 81.463 1.00 53.69 85 ASP A O 1
ATOM 724 N N . ASN A 1 86 ? -28.444 26.232 82.729 1.00 45.38 86 ASN A N 1
ATOM 725 C CA . ASN A 1 86 ? -29.191 25.783 83.901 1.00 45.38 86 ASN A CA 1
ATOM 726 C C . ASN A 1 86 ? -28.358 25.912 85.187 1.00 45.38 86 ASN A C 1
ATOM 728 O O . ASN A 1 86 ? -27.220 25.436 85.219 1.00 45.38 86 ASN A O 1
ATOM 732 N N . PRO A 1 87 ? -28.899 26.559 86.235 1.00 60.91 87 PRO A N 1
ATOM 733 C CA . PRO A 1 87 ? -28.197 26.816 87.471 1.00 60.91 87 PRO A CA 1
ATOM 734 C C . PRO A 1 87 ? -28.338 25.647 88.452 1.00 60.91 87 PRO A C 1
ATOM 736 O O . PRO A 1 87 ? -29.262 24.835 88.359 1.00 60.91 87 PRO A O 1
ATOM 739 N N . ASN A 1 88 ? -27.465 25.718 89.459 1.00 43.19 88 ASN A N 1
ATOM 740 C CA . ASN A 1 88 ? -27.376 24.929 90.692 1.00 43.19 88 ASN A CA 1
ATOM 741 C C . ASN A 1 88 ? -26.393 23.754 90.658 1.00 43.19 88 ASN A C 1
ATOM 743 O O . ASN A 1 88 ? -26.726 22.685 90.104 1.00 43.19 88 ASN A O 1
#

Radius of gyration: 34.6 Å; chains: 1; bounding box: 43×42×108 Å

pLDDT: mean 80.95, std 18.1, range [43.19, 96.94]